Protein AF-A0A937MTK3-F1 (afdb_monomer)

pLDDT: mean 74.55, std 16.24, range [40.66, 96.56]

Sequence (141 aa):
MGRKLMSPVLKRSVLIFGLTFLFLFVQLGAGLVLNDPAFTSVVFAKDNDKDKDSDKGKKKGIKHRVDALETQTIDLQTQIDTIELIEGPQGIQGEQGIQGETGPQGEQGLQGLNGTDGEDGKDSIVERVLRDHADHRVLMV

Solvent-accessible surface area (backbone atoms only — not comparable to full-atom values): 9895 Å² total; per-residue (Å²): 136,86,79,77,76,71,51,73,67,56,51,51,49,55,50,49,53,50,50,52,50,50,50,51,50,48,55,58,49,48,69,69,62,76,76,55,69,70,67,61,44,76,78,56,81,70,90,82,81,90,87,88,80,87,62,61,68,65,51,48,55,50,48,55,51,48,57,50,50,52,53,52,50,53,52,52,49,55,53,57,76,64,59,76,86,72,79,75,80,81,79,79,83,78,79,82,79,79,82,78,80,82,78,81,83,78,80,82,79,80,82,80,80,83,80,79,84,78,86,79,92,81,88,83,78,79,76,78,76,81,75,81,83,81,84,89,85,87,87,88,132

Structure (mmCIF, N/CA/C/O backbone):
data_AF-A0A937MTK3-F1
#
_entry.id   AF-A0A937MTK3-F1
#
loop_
_atom_site.group_PDB
_atom_site.id
_atom_site.type_symbol
_atom_site.label_atom_id
_atom_site.label_alt_id
_atom_site.label_comp_id
_atom_site.label_asym_id
_atom_site.label_entity_id
_atom_site.label_seq_id
_atom_site.pdbx_PDB_ins_code
_atom_site.Cartn_x
_atom_site.Cartn_y
_atom_site.Cartn_z
_atom_site.occupancy
_atom_site.B_iso_or_equiv
_atom_site.auth_seq_id
_atom_site.auth_comp_id
_atom_site.auth_asym_id
_atom_site.auth_atom_id
_atom_site.pdbx_PDB_model_num
ATOM 1 N N . MET A 1 1 ? -5.510 -46.578 7.347 1.00 44.16 1 MET A N 1
ATOM 2 C CA . MET A 1 1 ? -5.119 -45.382 6.564 1.00 44.16 1 MET A CA 1
ATOM 3 C C . MET A 1 1 ? -6.298 -44.882 5.732 1.00 44.16 1 MET A C 1
ATOM 5 O O . MET A 1 1 ? -6.575 -45.428 4.671 1.00 44.16 1 MET A O 1
ATOM 9 N N . GLY A 1 2 ? -7.042 -43.889 6.228 1.00 50.34 2 GLY A N 1
ATOM 10 C CA . GLY A 1 2 ? -8.214 -43.349 5.532 1.00 50.34 2 GLY A CA 1
ATOM 11 C C . GLY A 1 2 ? -7.821 -42.329 4.466 1.00 50.34 2 GLY A C 1
ATOM 12 O O . GLY A 1 2 ? -7.537 -41.180 4.793 1.00 50.34 2 GLY A O 1
ATOM 13 N N . ARG A 1 3 ? -7.831 -42.723 3.187 1.00 59.38 3 ARG A N 1
ATOM 14 C CA . ARG A 1 3 ? -7.835 -41.764 2.074 1.00 59.38 3 ARG A CA 1
ATOM 15 C C . ARG A 1 3 ? -9.181 -41.041 2.112 1.00 59.38 3 ARG A C 1
ATOM 17 O O . ARG A 1 3 ? -10.172 -41.577 1.627 1.00 59.38 3 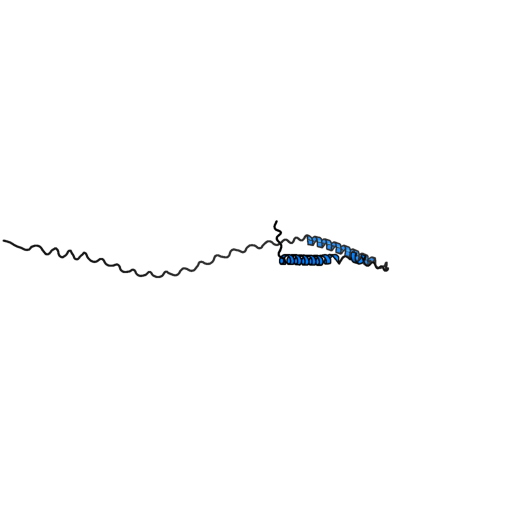ARG A O 1
ATOM 24 N N . LYS A 1 4 ? -9.231 -39.856 2.732 1.00 63.28 4 LYS A N 1
ATOM 25 C CA . LYS A 1 4 ? -10.395 -38.966 2.643 1.00 63.28 4 LYS A CA 1
ATOM 26 C C . LYS A 1 4 ? -10.606 -38.639 1.166 1.00 63.28 4 LYS A C 1
ATOM 28 O O . LYS A 1 4 ? -9.867 -37.852 0.579 1.00 63.28 4 LYS A O 1
ATOM 33 N N . LEU A 1 5 ? -11.589 -39.294 0.551 1.00 66.19 5 LEU A N 1
ATOM 34 C CA . LEU A 1 5 ? -12.063 -38.956 -0.781 1.00 66.19 5 LEU A CA 1
ATOM 35 C C . LEU A 1 5 ? -12.641 -37.540 -0.702 1.00 66.19 5 LEU A C 1
ATOM 37 O O . LEU A 1 5 ? -13.753 -37.348 -0.218 1.00 66.19 5 LEU A O 1
ATOM 41 N N . MET A 1 6 ? -11.869 -36.544 -1.150 1.00 69.62 6 MET A N 1
ATOM 42 C CA . MET A 1 6 ? -12.403 -35.212 -1.444 1.00 69.62 6 MET A CA 1
ATOM 43 C C . MET A 1 6 ? -13.664 -35.377 -2.291 1.00 69.62 6 MET A C 1
ATOM 45 O O . MET A 1 6 ? -13.641 -36.094 -3.300 1.00 69.62 6 MET A O 1
ATOM 49 N N . SER A 1 7 ? -14.746 -34.721 -1.873 1.00 77.69 7 SER A N 1
ATOM 50 C CA . SER A 1 7 ? -16.012 -34.743 -2.596 1.00 77.69 7 SER A CA 1
ATOM 51 C C . SER A 1 7 ? -15.800 -34.282 -4.052 1.00 77.69 7 SER A C 1
ATOM 53 O O . SER A 1 7 ? -14.913 -33.461 -4.320 1.00 77.69 7 SER A O 1
ATOM 55 N N . PRO A 1 8 ? -16.578 -34.790 -5.026 1.00 74.44 8 PRO A N 1
ATOM 56 C CA . PRO A 1 8 ? -16.387 -34.474 -6.447 1.00 74.44 8 PRO A CA 1
ATOM 57 C C . PRO A 1 8 ? -16.430 -32.969 -6.744 1.00 74.44 8 PRO A C 1
ATOM 59 O O . PRO A 1 8 ? -15.727 -32.483 -7.626 1.00 74.44 8 PRO A O 1
ATOM 62 N N . VAL A 1 9 ? -17.217 -32.228 -5.963 1.00 76.12 9 VAL A N 1
ATOM 63 C CA . VAL A 1 9 ? -17.347 -30.769 -6.039 1.00 76.12 9 VAL A CA 1
ATOM 64 C C . VAL A 1 9 ? -16.049 -30.075 -5.620 1.00 76.12 9 VAL A C 1
ATOM 66 O O . VAL A 1 9 ? -15.600 -29.147 -6.287 1.00 76.12 9 VAL A O 1
ATOM 69 N N . LEU A 1 10 ? -15.388 -30.575 -4.574 1.00 78.19 10 LEU A N 1
ATOM 70 C CA . LEU A 1 10 ? -14.134 -30.013 -4.082 1.00 78.19 10 LEU A CA 1
ATOM 71 C C . LEU A 1 10 ? -12.970 -30.292 -5.045 1.00 78.19 10 LEU A C 1
ATOM 73 O O . LEU A 1 10 ? -12.127 -29.428 -5.252 1.00 78.19 10 LEU A O 1
ATOM 77 N N . LYS A 1 11 ? -12.959 -31.454 -5.713 1.00 80.25 11 LYS A N 1
ATOM 78 C CA . LYS A 1 11 ? -11.979 -31.752 -6.776 1.00 80.25 11 LYS A CA 1
ATOM 79 C C . LYS A 1 11 ? -12.149 -30.849 -7.995 1.00 80.25 11 LYS A C 1
ATOM 81 O O . LYS A 1 11 ? -11.156 -30.386 -8.538 1.00 80.25 11 LYS A O 1
ATOM 86 N N . ARG A 1 12 ? -13.393 -30.588 -8.413 1.00 82.00 12 ARG A N 1
ATOM 87 C CA . ARG A 1 12 ? -13.687 -29.664 -9.520 1.00 82.00 12 ARG A CA 1
ATOM 88 C C . ARG A 1 12 ? -13.281 -28.239 -9.171 1.00 82.00 12 ARG A C 1
ATOM 90 O O . ARG A 1 12 ? -12.661 -27.591 -9.995 1.00 82.00 12 ARG A O 1
ATOM 97 N N . SER A 1 13 ? -13.551 -27.799 -7.944 1.00 84.25 13 SER A N 1
ATOM 98 C CA . SER A 1 13 ? -13.112 -26.493 -7.448 1.00 84.25 13 SER A CA 1
ATOM 99 C C . SER A 1 13 ? -11.586 -26.359 -7.494 1.00 84.25 13 SER A C 1
ATOM 101 O O . SER A 1 13 ? -11.073 -25.463 -8.151 1.00 84.25 13 SER A O 1
ATOM 103 N N . VAL A 1 14 ? -10.846 -27.313 -6.920 1.00 87.12 14 VAL A N 1
ATOM 104 C CA . VAL A 1 14 ? -9.371 -27.305 -6.949 1.00 87.12 14 VAL A CA 1
ATOM 105 C C . VAL A 1 14 ? -8.817 -27.378 -8.377 1.00 87.12 14 VAL A C 1
ATOM 107 O O . VAL A 1 14 ? -7.842 -26.700 -8.687 1.00 87.12 14 VAL A O 1
ATOM 110 N N . LEU A 1 15 ? -9.452 -28.150 -9.264 1.00 88.94 15 LEU A N 1
ATOM 111 C CA . LEU A 1 15 ? -9.066 -28.230 -10.674 1.00 88.94 15 LEU A CA 1
ATOM 112 C C . LEU A 1 15 ? -9.286 -26.896 -11.403 1.00 88.94 15 LEU A C 1
ATOM 114 O O . LEU A 1 15 ? -8.421 -26.476 -12.164 1.00 88.94 15 LEU A O 1
ATOM 118 N N . ILE A 1 16 ? -10.413 -26.225 -11.147 1.00 89.00 16 ILE A N 1
ATOM 119 C CA . ILE A 1 16 ? -10.732 -24.909 -11.714 1.00 89.00 16 ILE A CA 1
ATOM 120 C C . ILE A 1 16 ? -9.740 -23.868 -11.195 1.00 89.00 16 ILE A C 1
ATOM 122 O O . ILE A 1 16 ? -9.129 -23.187 -12.007 1.00 89.00 16 ILE A O 1
ATOM 126 N N . PHE A 1 17 ? -9.504 -23.805 -9.880 1.00 90.56 17 PHE A N 1
ATOM 127 C CA . PHE A 1 17 ? -8.527 -22.888 -9.284 1.00 90.56 17 PHE A CA 1
ATOM 128 C C . PHE A 1 17 ? -7.105 -23.115 -9.821 1.00 90.56 17 PHE A C 1
ATOM 130 O O . PHE A 1 17 ? -6.400 -22.153 -10.119 1.00 90.56 17 PHE A O 1
ATOM 137 N N . GLY A 1 18 ? -6.693 -24.373 -10.004 1.00 90.62 18 GLY A N 1
ATOM 138 C CA . GLY A 1 18 ? -5.401 -24.711 -10.605 1.00 90.62 18 GLY A CA 1
ATOM 139 C C . GLY A 1 18 ? -5.290 -24.276 -12.069 1.00 90.62 18 GLY A C 1
ATOM 140 O O . GLY A 1 18 ? -4.276 -23.707 -12.463 1.00 90.62 18 GLY A O 1
ATOM 141 N N . LEU A 1 19 ? -6.345 -24.480 -12.864 1.00 90.75 19 LEU A N 1
ATOM 142 C CA . LEU A 1 19 ? -6.405 -24.035 -14.261 1.00 90.75 19 LEU A CA 1
ATOM 143 C C . LEU A 1 19 ? -6.410 -22.510 -14.383 1.00 90.75 19 LEU A C 1
ATOM 145 O O . LEU A 1 19 ? -5.693 -21.975 -15.224 1.00 90.75 19 LEU A O 1
ATOM 149 N N . THR A 1 20 ? -7.161 -21.801 -13.537 1.00 90.75 20 THR A N 1
ATOM 150 C CA . THR A 1 20 ? -7.167 -20.333 -13.534 1.00 90.75 20 THR A CA 1
ATOM 151 C C . THR A 1 20 ? -5.825 -19.763 -13.091 1.00 90.75 20 THR A C 1
ATOM 153 O O . THR A 1 20 ? -5.369 -18.780 -13.664 1.00 90.75 20 THR A O 1
ATOM 156 N N . PHE A 1 21 ? -5.158 -20.391 -12.119 1.00 90.56 21 PHE A N 1
ATOM 157 C CA . PHE A 1 21 ? -3.839 -19.964 -11.653 1.00 90.56 21 PHE A CA 1
ATOM 158 C C . PHE A 1 21 ? -2.754 -20.205 -12.710 1.00 90.56 21 PHE A C 1
ATOM 160 O O . PHE A 1 21 ? -1.950 -19.317 -12.977 1.00 90.56 21 PHE A O 1
ATOM 167 N N . LEU A 1 22 ? -2.775 -21.364 -13.377 1.00 88.75 22 LEU A N 1
ATOM 168 C CA . LEU A 1 22 ? -1.888 -21.658 -14.504 1.00 88.75 22 LEU A CA 1
ATOM 169 C C . LEU A 1 22 ? -2.124 -20.692 -15.671 1.00 88.75 22 LEU A C 1
ATOM 171 O O . LEU A 1 22 ? -1.165 -20.192 -16.246 1.00 88.75 22 LEU A O 1
ATOM 175 N N . PHE A 1 23 ? -3.383 -20.400 -16.005 1.00 88.44 23 PHE A N 1
ATOM 176 C CA . PHE A 1 23 ? -3.728 -19.449 -17.062 1.00 88.44 23 PHE A CA 1
ATOM 177 C C . PHE A 1 23 ? -3.220 -18.036 -16.747 1.00 88.44 23 PHE A C 1
ATOM 179 O O . PHE A 1 23 ? -2.642 -17.390 -17.617 1.00 88.44 23 PHE A O 1
ATOM 186 N N . LEU A 1 24 ? -3.358 -17.588 -15.497 1.00 85.69 24 LEU A N 1
ATOM 187 C CA . LEU A 1 24 ? -2.847 -16.295 -15.038 1.00 85.69 24 LEU A CA 1
ATOM 188 C C . LEU A 1 24 ? -1.311 -16.268 -15.069 1.00 85.69 24 LEU A C 1
ATOM 190 O O . LEU A 1 24 ? -0.725 -15.297 -15.535 1.00 85.69 24 LEU A O 1
ATOM 194 N N . PHE A 1 25 ? -0.653 -17.362 -14.679 1.00 86.06 25 PHE A N 1
ATOM 195 C CA . PHE A 1 25 ? 0.802 -17.500 -14.755 1.00 86.06 25 PHE A CA 1
ATOM 196 C C . PHE A 1 25 ? 1.319 -17.534 -16.200 1.00 86.06 25 PHE A C 1
ATOM 198 O O . PHE A 1 25 ? 2.365 -16.964 -16.489 1.00 86.06 25 PHE A O 1
ATOM 205 N N . VAL A 1 26 ? 0.577 -18.144 -17.130 1.00 84.69 26 VAL A N 1
ATOM 206 C CA . VAL A 1 26 ? 0.885 -18.114 -18.568 1.00 84.69 26 VAL A CA 1
ATOM 207 C C . VAL A 1 26 ? 0.644 -16.722 -19.152 1.00 84.69 26 VAL A C 1
ATOM 209 O O . VAL A 1 26 ? 1.473 -16.267 -19.928 1.00 84.69 26 VAL A O 1
ATOM 212 N N . GLN A 1 27 ? -0.422 -16.008 -18.771 1.00 79.12 27 GLN A N 1
ATOM 213 C CA . GLN A 1 27 ? -0.640 -14.618 -19.200 1.00 79.12 27 GLN A CA 1
ATOM 214 C C . GLN A 1 27 ? 0.452 -13.678 -18.677 1.00 79.12 27 GLN A C 1
ATOM 216 O O . GLN A 1 27 ? 0.957 -12.847 -19.430 1.00 79.12 27 GLN A O 1
ATOM 221 N N . LEU A 1 28 ? 0.855 -13.839 -17.415 1.00 77.56 28 LEU A N 1
ATOM 222 C CA . LEU A 1 28 ? 1.921 -13.045 -16.808 1.00 77.56 28 LEU A CA 1
ATOM 223 C C . LEU A 1 28 ? 3.299 -13.417 -17.385 1.00 77.56 28 LEU A C 1
ATOM 225 O O . LEU A 1 28 ? 4.100 -12.542 -17.697 1.00 77.56 28 LEU A O 1
ATOM 229 N N . GLY A 1 29 ? 3.559 -14.713 -17.580 1.00 68.56 29 GLY A N 1
ATOM 230 C CA . GLY A 1 29 ? 4.811 -15.236 -18.128 1.00 68.56 29 GLY A CA 1
ATOM 231 C C . GLY A 1 29 ? 4.986 -14.954 -19.621 1.00 68.56 29 GLY A C 1
ATOM 232 O O . GLY A 1 29 ? 6.079 -14.603 -20.053 1.00 68.56 29 GLY A O 1
ATOM 233 N N . ALA A 1 30 ? 3.920 -15.027 -20.420 1.00 62.47 30 ALA A N 1
ATOM 234 C CA . ALA A 1 30 ? 3.955 -14.663 -21.838 1.00 62.47 30 ALA A CA 1
ATOM 235 C C . ALA A 1 30 ? 4.151 -13.152 -22.042 1.00 62.47 30 ALA A C 1
ATOM 237 O O . ALA A 1 30 ? 4.811 -12.755 -23.002 1.00 62.47 30 ALA A O 1
ATOM 238 N N . GLY A 1 31 ? 3.658 -12.319 -21.115 1.00 58.53 31 GLY A N 1
ATOM 239 C CA . GLY A 1 31 ? 3.949 -10.883 -21.090 1.00 58.53 31 GLY A CA 1
ATOM 240 C C . GLY A 1 31 ? 5.442 -10.565 -20.941 1.00 58.53 31 GLY A C 1
ATOM 241 O O . GLY A 1 31 ? 5.882 -9.509 -21.386 1.00 58.53 31 GLY A O 1
ATOM 242 N N . LEU A 1 32 ? 6.231 -11.495 -20.387 1.00 55.50 32 LEU A N 1
ATOM 243 C CA . LEU A 1 32 ? 7.680 -11.351 -20.231 1.00 55.50 32 LEU A CA 1
ATOM 244 C C . LEU A 1 32 ? 8.486 -11.894 -21.430 1.00 55.50 32 LEU A C 1
ATOM 246 O O . LEU A 1 32 ? 9.622 -11.483 -21.630 1.00 55.50 32 LEU A O 1
ATOM 250 N N . VAL A 1 33 ? 7.924 -12.808 -22.233 1.00 56.94 33 VAL A N 1
ATOM 251 C CA . VAL A 1 33 ? 8.675 -13.549 -23.275 1.00 56.94 33 VAL A CA 1
ATOM 252 C C . VAL A 1 33 ? 8.485 -12.982 -24.689 1.00 56.94 33 VAL A C 1
ATOM 254 O O . VAL A 1 33 ? 9.282 -13.267 -25.577 1.00 56.94 33 VAL A O 1
ATOM 257 N N . LEU A 1 34 ? 7.482 -12.136 -24.932 1.00 54.72 34 LEU A N 1
ATOM 258 C CA . LEU A 1 34 ? 7.212 -11.619 -26.284 1.00 54.72 34 LEU A CA 1
ATOM 259 C C . LEU A 1 34 ? 7.970 -10.343 -26.668 1.00 54.72 34 LEU A C 1
ATOM 261 O O . LEU A 1 34 ? 7.786 -9.857 -27.782 1.00 54.72 34 LEU A O 1
ATOM 265 N N . ASN A 1 35 ? 8.829 -9.811 -25.798 1.00 53.56 35 ASN A N 1
ATOM 266 C CA . ASN A 1 35 ? 9.569 -8.585 -26.100 1.00 53.56 35 ASN A CA 1
ATOM 267 C C . ASN A 1 35 ? 11.059 -8.805 -26.395 1.00 53.56 35 ASN A C 1
ATOM 269 O O . ASN A 1 35 ? 11.797 -7.828 -26.501 1.00 53.56 35 ASN A O 1
ATOM 273 N N . ASP A 1 36 ? 11.504 -10.058 -26.538 1.00 54.75 36 ASP A N 1
ATOM 274 C CA . ASP A 1 36 ? 12.882 -10.350 -26.924 1.00 54.75 36 ASP A CA 1
ATOM 275 C C . ASP A 1 36 ? 12.996 -10.525 -28.457 1.00 54.75 36 ASP A C 1
ATOM 277 O O . ASP A 1 36 ? 12.551 -11.540 -29.009 1.00 54.75 36 ASP A O 1
ATOM 281 N N . PRO A 1 37 ? 13.577 -9.554 -29.190 1.00 58.97 37 PRO A N 1
ATOM 282 C CA . PRO A 1 37 ? 13.757 -9.638 -30.643 1.00 58.97 37 PRO A CA 1
ATOM 283 C C . PRO A 1 37 ? 14.687 -10.789 -31.080 1.00 58.97 37 PRO A C 1
ATOM 285 O O . PRO A 1 37 ? 14.750 -11.118 -32.271 1.00 58.97 37 PRO A O 1
ATOM 288 N N . ALA A 1 38 ? 15.390 -11.435 -30.142 1.00 6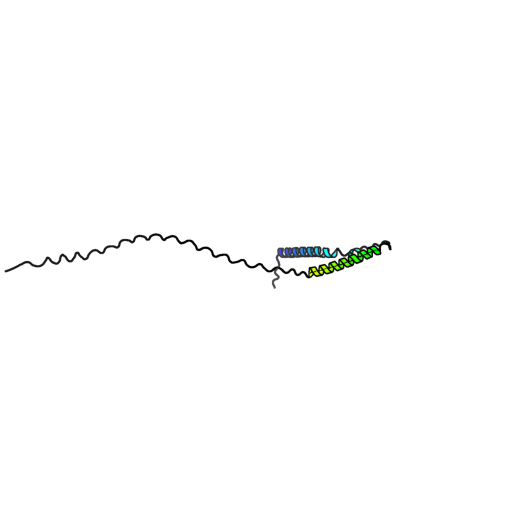0.31 38 ALA A N 1
ATOM 289 C CA . ALA A 1 38 ? 16.274 -12.562 -30.417 1.00 60.31 38 ALA A CA 1
ATOM 290 C C . ALA A 1 38 ? 15.538 -13.801 -30.965 1.00 60.31 38 ALA A C 1
ATOM 292 O O . ALA A 1 38 ? 16.060 -14.478 -31.848 1.00 60.31 38 ALA A O 1
ATOM 293 N N . PHE A 1 39 ? 14.309 -14.085 -30.521 1.00 51.91 39 PHE A N 1
ATOM 294 C CA . PHE A 1 39 ? 13.580 -15.283 -30.971 1.00 51.91 39 PHE A CA 1
ATOM 295 C C . PHE A 1 39 ? 12.800 -15.079 -32.276 1.00 51.91 39 PHE A C 1
ATOM 297 O O . PHE A 1 39 ? 12.604 -16.031 -33.031 1.00 51.91 39 PHE A O 1
ATOM 304 N N . THR A 1 40 ? 12.424 -13.839 -32.598 1.00 58.25 40 THR A N 1
ATOM 305 C CA . THR A 1 40 ? 11.792 -13.493 -33.884 1.00 58.25 40 THR A CA 1
ATOM 306 C C . THR A 1 40 ? 12.796 -13.561 -35.039 1.00 58.25 40 THR A C 1
ATOM 308 O O . THR A 1 40 ? 12.444 -13.948 -36.152 1.00 58.25 40 THR A O 1
ATOM 311 N N . SER A 1 41 ? 14.066 -13.234 -34.784 1.00 53.72 41 SER A N 1
ATOM 312 C CA . SER A 1 41 ? 15.112 -13.196 -35.817 1.00 53.72 41 SER A CA 1
ATOM 313 C C . SER A 1 41 ? 15.703 -14.565 -36.173 1.00 53.72 41 SER A C 1
ATOM 315 O O . SER A 1 41 ? 16.146 -14.746 -37.304 1.00 53.72 41 SER A O 1
ATOM 317 N N . VAL A 1 42 ? 15.646 -15.559 -35.276 1.00 57.34 42 VAL A N 1
ATOM 318 C CA . VAL A 1 42 ? 16.105 -16.933 -35.579 1.00 57.34 42 VAL A CA 1
ATOM 319 C C . VAL A 1 42 ? 15.192 -17.634 -36.594 1.00 57.34 42 VAL A C 1
ATOM 321 O O . VAL A 1 42 ? 15.650 -18.493 -37.344 1.00 57.34 42 VAL A O 1
ATOM 324 N N . VAL A 1 43 ? 13.914 -17.245 -36.668 1.00 62.16 43 VAL A N 1
ATOM 325 C CA . VAL A 1 43 ? 12.933 -17.842 -37.594 1.00 62.16 43 VAL A CA 1
ATOM 326 C C . VAL A 1 43 ? 12.844 -17.079 -38.925 1.00 62.16 43 VAL A C 1
ATOM 328 O O . VAL A 1 43 ? 12.416 -17.643 -39.929 1.00 62.16 43 VAL A O 1
ATOM 331 N N . PHE A 1 44 ? 13.311 -15.827 -38.978 1.00 57.75 44 PHE A N 1
ATOM 332 C CA . PHE A 1 44 ? 13.208 -14.975 -40.166 1.00 57.75 44 PHE A CA 1
ATOM 333 C C . PHE A 1 44 ? 14.518 -14.232 -40.460 1.00 57.75 44 PHE A C 1
ATOM 335 O O . PHE A 1 44 ? 14.573 -13.004 -40.468 1.00 57.75 44 PHE A O 1
ATOM 342 N N . ALA A 1 45 ? 15.582 -14.978 -40.754 1.00 62.12 45 ALA A N 1
ATOM 343 C CA . ALA A 1 45 ? 16.728 -14.415 -41.458 1.00 62.12 45 ALA A CA 1
ATOM 344 C C . ALA A 1 45 ? 16.325 -14.142 -42.918 1.00 62.12 45 ALA A C 1
ATOM 346 O O . ALA A 1 45 ? 16.211 -15.057 -43.733 1.00 62.12 45 ALA A O 1
ATOM 347 N N . LYS A 1 46 ? 16.072 -12.873 -43.245 1.00 54.56 46 LYS A N 1
ATOM 348 C CA . LYS A 1 46 ? 15.967 -12.395 -44.623 1.00 54.56 46 LYS A CA 1
ATOM 349 C C . LYS A 1 46 ? 16.930 -11.230 -44.792 1.00 54.56 46 LYS A C 1
ATOM 351 O O . LYS A 1 46 ? 16.673 -10.130 -44.313 1.00 54.56 46 LYS A O 1
ATOM 356 N N . ASP A 1 47 ? 18.046 -11.519 -45.449 1.00 70.56 47 ASP A N 1
ATOM 357 C CA . ASP A 1 47 ? 19.036 -10.540 -45.887 1.00 70.56 47 ASP A CA 1
ATOM 358 C C . ASP A 1 47 ? 18.358 -9.405 -46.673 1.00 70.56 47 ASP A C 1
ATOM 360 O O . ASP A 1 47 ? 17.394 -9.673 -47.402 1.00 70.56 47 ASP A O 1
ATOM 364 N N . ASN A 1 48 ? 18.851 -8.162 -46.543 1.00 54.97 48 ASN A N 1
ATOM 365 C CA . ASN A 1 48 ? 19.315 -7.350 -47.682 1.00 54.97 48 ASN A CA 1
ATOM 366 C C . ASN A 1 48 ? 19.686 -5.890 -47.330 1.00 54.97 48 ASN A C 1
ATOM 368 O O . ASN A 1 48 ? 18.963 -5.179 -46.641 1.00 54.97 48 ASN A O 1
ATOM 372 N N . ASP A 1 49 ? 20.803 -5.491 -47.944 1.00 60.34 49 ASP A N 1
ATOM 373 C CA . ASP A 1 49 ? 21.204 -4.170 -48.447 1.00 60.34 49 ASP A CA 1
ATOM 374 C C . ASP A 1 49 ? 21.736 -3.045 -47.528 1.00 60.34 49 ASP A C 1
ATOM 376 O O . ASP A 1 49 ? 21.045 -2.395 -46.752 1.00 60.34 49 ASP A O 1
ATOM 380 N N . LYS A 1 50 ? 23.052 -2.827 -47.711 1.00 66.44 50 LYS A N 1
ATOM 381 C CA . LYS A 1 50 ? 23.727 -1.582 -48.135 1.00 66.44 50 LYS A CA 1
ATOM 382 C C . LYS A 1 50 ? 23.083 -0.251 -47.717 1.00 66.44 50 LYS A C 1
ATOM 384 O O . LYS A 1 50 ? 22.068 0.134 -48.266 1.00 66.44 50 LYS A O 1
ATOM 389 N N . ASP A 1 51 ? 23.792 0.483 -46.853 1.00 54.84 51 ASP A N 1
ATOM 390 C CA . ASP A 1 51 ? 24.262 1.857 -47.111 1.00 54.84 51 ASP A CA 1
A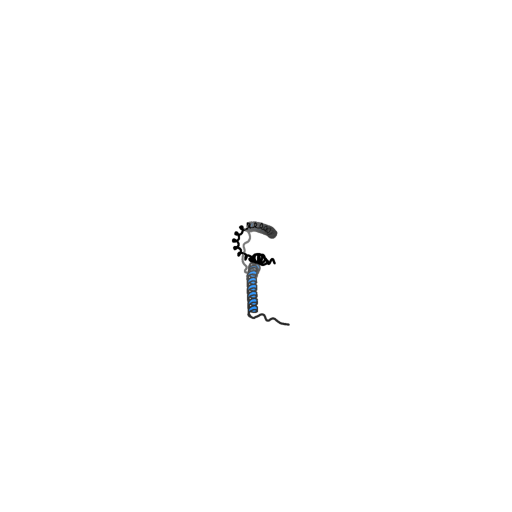TOM 391 C C . ASP A 1 51 ? 25.223 2.299 -45.991 1.00 54.84 51 ASP A C 1
ATOM 393 O O . ASP A 1 51 ? 24.860 2.497 -44.829 1.00 54.84 51 ASP A O 1
ATOM 397 N N . LYS A 1 52 ? 26.508 2.404 -46.338 1.00 63.56 52 LYS A N 1
ATOM 398 C CA . LYS A 1 52 ? 27.599 2.861 -45.472 1.00 63.56 52 LYS A CA 1
ATOM 399 C C . LYS A 1 52 ? 28.075 4.215 -46.008 1.00 63.56 52 LYS A C 1
ATOM 401 O O . LYS A 1 52 ? 28.567 4.268 -47.123 1.00 63.56 52 LYS A O 1
ATOM 406 N N . ASP A 1 53 ? 27.916 5.293 -45.229 1.00 61.03 53 ASP A N 1
ATOM 407 C CA . ASP A 1 53 ? 29.060 6.021 -44.631 1.00 61.03 53 ASP A CA 1
ATOM 408 C C . ASP A 1 53 ? 28.837 7.488 -44.194 1.00 61.03 53 ASP A C 1
ATOM 410 O O . ASP A 1 53 ? 29.664 7.988 -43.436 1.00 61.03 53 ASP A O 1
ATOM 414 N N . SER A 1 54 ? 27.720 8.170 -44.479 1.00 53.28 54 SER A N 1
ATOM 415 C CA . SER A 1 54 ? 27.565 9.583 -44.034 1.00 53.28 54 SER A CA 1
ATOM 416 C C . SER A 1 54 ? 26.838 9.814 -42.699 1.00 53.28 54 SER A C 1
ATOM 418 O O . SER A 1 54 ? 26.847 10.928 -42.183 1.00 53.28 54 SER A O 1
ATOM 420 N N . ASP A 1 55 ? 26.262 8.783 -42.078 1.00 57.75 55 ASP A N 1
ATOM 421 C CA . ASP A 1 55 ? 25.418 8.928 -40.874 1.00 57.75 55 ASP A CA 1
ATOM 422 C C . ASP A 1 55 ? 26.079 8.403 -39.581 1.00 57.75 55 ASP A C 1
ATOM 424 O O . ASP A 1 55 ? 25.443 8.191 -38.551 1.00 57.75 55 ASP A O 1
ATOM 428 N N . LYS A 1 56 ? 27.391 8.146 -39.599 1.00 53.00 56 LYS A N 1
ATOM 429 C CA . LYS A 1 56 ? 28.086 7.555 -38.441 1.00 53.00 56 LYS A CA 1
ATOM 430 C C . LYS A 1 56 ? 28.360 8.559 -37.319 1.00 53.00 56 LYS A C 1
ATOM 432 O O . LYS A 1 56 ? 28.356 8.165 -36.159 1.00 53.00 56 LYS A O 1
ATOM 437 N N . GLY A 1 57 ? 28.563 9.843 -37.632 1.00 53.22 57 GLY A N 1
ATOM 438 C CA . GLY A 1 57 ? 28.851 10.884 -36.632 1.00 53.22 57 GLY A CA 1
ATOM 439 C C . GLY A 1 57 ? 27.630 11.283 -35.794 1.00 53.22 57 GLY A C 1
ATOM 440 O O . GLY A 1 57 ? 27.721 11.392 -34.572 1.00 53.22 57 GLY A O 1
ATOM 441 N N . LYS A 1 58 ? 26.463 11.422 -36.438 1.00 53.62 58 LYS A N 1
ATOM 442 C CA . LYS A 1 58 ? 25.203 11.797 -35.777 1.00 53.62 58 LYS A CA 1
ATOM 443 C C . LYS A 1 58 ? 24.613 10.627 -34.979 1.00 53.62 58 LYS A C 1
ATOM 445 O O . LYS A 1 58 ? 24.207 10.822 -33.835 1.00 53.62 58 LYS A O 1
ATOM 450 N N . LYS A 1 59 ? 24.694 9.398 -35.512 1.00 55.06 59 LYS A N 1
ATOM 451 C CA . LYS A 1 59 ? 24.344 8.162 -34.786 1.00 55.06 59 LYS A CA 1
ATOM 452 C C . LYS A 1 59 ? 25.259 7.882 -33.587 1.00 55.06 59 LYS A C 1
ATOM 454 O O . LYS A 1 59 ? 24.754 7.452 -32.556 1.00 55.06 59 LYS A O 1
ATOM 459 N N . LYS A 1 60 ? 26.566 8.186 -33.658 1.00 63.50 60 LYS A N 1
ATOM 460 C CA . LYS A 1 60 ? 27.482 8.079 -32.498 1.00 63.50 60 LYS A CA 1
ATOM 461 C C . LYS A 1 60 ? 27.110 9.031 -31.364 1.00 63.50 60 LYS A C 1
ATOM 463 O O . LYS A 1 60 ? 27.105 8.625 -30.209 1.00 63.50 60 LYS A O 1
ATOM 468 N N . GLY A 1 61 ? 26.785 10.284 -31.689 1.00 66.06 61 GLY A N 1
ATOM 469 C CA . GLY A 1 61 ? 26.388 11.279 -30.689 1.00 66.06 61 GLY A CA 1
ATOM 470 C C . GLY A 1 61 ? 25.074 10.922 -29.994 1.00 66.06 61 GLY A C 1
ATOM 471 O O . GLY A 1 61 ? 24.953 11.088 -28.785 1.00 66.06 61 GLY A O 1
ATOM 472 N N . ILE A 1 62 ? 24.107 10.380 -30.740 1.00 76.75 62 ILE A N 1
ATOM 473 C CA . ILE A 1 62 ? 22.858 9.875 -30.157 1.00 76.75 62 ILE A CA 1
ATOM 474 C C . ILE A 1 62 ? 23.136 8.640 -29.301 1.00 76.75 62 ILE A C 1
ATOM 476 O O . ILE A 1 62 ? 22.666 8.599 -28.172 1.00 76.75 62 ILE A O 1
ATOM 480 N N . LYS A 1 63 ? 23.959 7.693 -29.771 1.00 77.62 63 LYS A N 1
ATOM 481 C CA . LYS A 1 63 ? 24.314 6.504 -28.988 1.00 77.62 63 LYS A CA 1
ATOM 482 C C . LYS A 1 63 ? 24.953 6.867 -27.644 1.00 77.62 63 LYS A C 1
ATOM 484 O O . LYS A 1 63 ? 24.516 6.362 -26.626 1.00 77.62 63 LYS A O 1
ATOM 489 N N . HIS A 1 64 ? 25.907 7.797 -27.614 1.00 77.81 64 HIS A N 1
ATOM 490 C CA . HIS A 1 64 ? 26.520 8.228 -26.351 1.00 77.81 64 HIS A CA 1
ATOM 491 C C . HIS A 1 64 ? 25.535 8.913 -25.399 1.00 77.81 64 HIS A C 1
ATOM 493 O O . HIS A 1 64 ? 25.644 8.759 -24.188 1.00 77.81 64 HIS A O 1
ATOM 499 N N . ARG A 1 65 ? 24.563 9.658 -25.934 1.00 85.44 65 ARG A N 1
ATOM 500 C CA . ARG A 1 65 ? 23.496 10.257 -25.123 1.00 85.44 65 ARG A CA 1
ATOM 501 C C . ARG A 1 65 ? 22.540 9.199 -24.581 1.00 85.44 65 ARG A C 1
ATOM 503 O O . ARG A 1 65 ? 22.104 9.333 -23.450 1.00 85.44 65 ARG A O 1
ATOM 510 N N . VAL A 1 66 ? 22.240 8.168 -25.368 1.00 85.62 66 VAL A N 1
ATOM 511 C CA . VAL A 1 66 ? 21.422 7.027 -24.940 1.00 85.62 66 VAL A CA 1
ATOM 512 C C . VAL A 1 66 ? 22.147 6.234 -23.855 1.00 85.62 66 VAL A C 1
ATOM 514 O O . VAL A 1 66 ? 21.587 6.077 -22.781 1.00 85.62 66 VAL A O 1
ATOM 517 N N . ASP A 1 67 ? 23.418 5.876 -24.058 1.00 87.81 67 ASP A N 1
ATOM 518 C CA . ASP A 1 67 ? 24.232 5.164 -23.060 1.00 87.81 67 ASP A CA 1
ATOM 519 C C . ASP A 1 67 ? 24.317 5.967 -21.728 1.00 87.81 67 ASP A C 1
ATOM 521 O O . ASP A 1 67 ? 24.258 5.413 -20.627 1.00 87.81 67 ASP A O 1
ATOM 525 N N . ALA A 1 68 ? 24.412 7.303 -21.808 1.00 87.06 68 ALA A N 1
ATOM 526 C CA . ALA A 1 68 ? 24.419 8.180 -20.633 1.00 87.06 68 ALA A CA 1
ATOM 527 C C . ALA A 1 68 ? 23.053 8.258 -19.928 1.00 87.06 68 ALA A C 1
ATOM 529 O O . ALA A 1 68 ? 22.996 8.261 -18.698 1.00 87.06 68 ALA A O 1
ATOM 530 N N . LEU A 1 69 ? 21.957 8.306 -20.692 1.00 89.19 69 LEU A N 1
ATOM 531 C CA . LEU A 1 69 ? 20.595 8.279 -20.151 1.00 89.19 69 LEU A CA 1
ATOM 532 C C . LEU A 1 69 ? 20.274 6.927 -19.505 1.00 89.19 69 LEU A C 1
ATOM 534 O O . LEU A 1 69 ? 19.644 6.892 -18.451 1.00 89.19 69 LEU A O 1
ATOM 538 N N . GLU A 1 70 ? 20.742 5.824 -20.085 1.00 90.88 70 GLU A N 1
ATOM 539 C CA . GLU A 1 70 ? 20.614 4.484 -19.503 1.00 90.88 70 GLU A CA 1
ATOM 540 C C . GLU A 1 70 ? 21.349 4.403 -18.162 1.00 90.88 70 GLU A C 1
ATOM 542 O O . GLU A 1 70 ? 20.781 3.945 -17.173 1.00 90.88 70 GLU A O 1
ATOM 547 N N . THR A 1 71 ? 22.566 4.948 -18.088 1.00 86.44 71 THR A N 1
ATOM 548 C CA . THR A 1 71 ? 23.336 5.012 -16.836 1.00 86.44 71 THR A CA 1
ATOM 549 C C . THR A 1 71 ? 22.610 5.827 -15.759 1.00 86.44 71 THR A C 1
ATOM 551 O O . THR A 1 71 ? 22.514 5.388 -14.615 1.00 86.44 71 THR A O 1
ATOM 554 N N . GLN A 1 72 ? 22.047 6.987 -16.118 1.00 92.44 72 GLN A N 1
ATOM 555 C CA . GLN A 1 72 ? 21.240 7.795 -15.192 1.00 92.44 72 GLN A CA 1
ATOM 556 C C . GLN A 1 72 ? 19.970 7.073 -14.735 1.00 92.44 72 GLN A C 1
ATOM 558 O O . GLN A 1 72 ? 19.576 7.189 -13.579 1.00 92.44 72 GLN A O 1
ATOM 563 N N . THR A 1 73 ? 19.333 6.318 -15.629 1.00 88.38 73 THR A N 1
ATOM 564 C CA . THR A 1 73 ? 18.118 5.564 -15.301 1.00 88.38 73 THR A CA 1
ATOM 565 C C . THR A 1 73 ? 18.413 4.465 -14.280 1.00 88.38 73 THR A C 1
ATOM 567 O O . THR A 1 73 ? 17.649 4.289 -13.337 1.00 88.38 73 THR A O 1
ATOM 570 N N . ILE A 1 74 ? 19.542 3.765 -14.422 1.00 91.19 74 ILE A N 1
ATOM 571 C CA . ILE A 1 74 ? 19.972 2.716 -13.484 1.00 91.19 74 ILE A CA 1
ATOM 572 C C . ILE A 1 74 ? 20.287 3.298 -12.098 1.00 91.19 74 ILE A C 1
ATOM 574 O O . ILE A 1 74 ? 19.904 2.716 -11.081 1.00 91.19 74 ILE A O 1
ATOM 578 N N . ASP A 1 75 ? 20.952 4.452 -12.044 1.00 90.19 75 ASP A N 1
ATOM 579 C CA . ASP A 1 75 ? 21.267 5.132 -10.783 1.00 90.19 75 ASP A CA 1
ATOM 580 C C . ASP A 1 75 ? 19.995 5.572 -10.043 1.00 90.19 75 ASP A C 1
ATOM 582 O O . ASP A 1 75 ? 19.812 5.260 -8.867 1.00 90.19 75 ASP A O 1
ATOM 586 N N . LEU A 1 76 ? 19.058 6.202 -10.757 1.00 90.00 76 LEU A N 1
ATOM 587 C CA . LEU A 1 76 ? 17.764 6.589 -10.194 1.00 90.00 76 LEU A CA 1
ATOM 588 C C . LEU A 1 76 ? 16.950 5.378 -9.730 1.00 90.00 76 LEU A C 1
ATOM 590 O O . LEU A 1 76 ? 16.320 5.442 -8.678 1.00 90.00 76 LEU A O 1
ATOM 594 N N . GLN A 1 77 ? 16.988 4.267 -10.469 1.00 89.62 77 GLN A N 1
ATOM 595 C CA . GLN A 1 77 ? 16.309 3.039 -10.058 1.00 89.62 77 GLN A CA 1
ATOM 596 C C . GLN A 1 77 ? 16.896 2.485 -8.754 1.00 89.62 77 GLN A C 1
ATOM 598 O O . GLN A 1 77 ? 16.151 2.135 -7.845 1.00 89.62 77 GLN A O 1
ATOM 603 N N . THR A 1 78 ? 18.224 2.496 -8.623 1.00 86.62 78 THR A N 1
ATOM 604 C CA . THR A 1 78 ? 18.917 2.060 -7.400 1.00 86.62 78 THR A CA 1
ATOM 605 C C . THR A 1 78 ? 18.547 2.941 -6.200 1.00 86.62 78 THR A C 1
ATOM 607 O O . THR A 1 78 ? 18.351 2.443 -5.090 1.00 86.62 78 THR A O 1
ATOM 610 N N . GLN A 1 79 ? 18.407 4.254 -6.416 1.00 86.25 79 GLN A N 1
ATOM 611 C CA . GLN A 1 79 ? 17.940 5.180 -5.383 1.00 86.25 79 GLN A CA 1
ATOM 612 C C . GLN A 1 79 ? 16.496 4.884 -4.966 1.00 86.25 79 GLN A C 1
ATOM 614 O O . GLN A 1 79 ? 16.225 4.850 -3.771 1.00 86.25 79 GLN A O 1
ATOM 619 N N . ILE A 1 80 ? 15.594 4.628 -5.923 1.00 86.88 80 ILE A N 1
ATOM 620 C CA . ILE A 1 80 ? 14.186 4.289 -5.657 1.00 86.88 80 ILE A CA 1
ATOM 621 C C . ILE A 1 80 ? 14.071 2.992 -4.852 1.00 86.88 80 ILE A C 1
ATOM 623 O O . ILE A 1 80 ? 13.310 2.948 -3.890 1.00 86.88 80 ILE A O 1
ATOM 627 N N . ASP A 1 81 ? 14.854 1.969 -5.193 1.00 84.81 81 ASP A N 1
ATOM 628 C CA . ASP A 1 81 ? 14.843 0.677 -4.495 1.00 84.81 81 ASP A CA 1
ATOM 629 C C . ASP A 1 81 ? 15.310 0.794 -3.031 1.00 84.81 81 ASP A C 1
ATOM 631 O O . ASP A 1 81 ? 14.935 -0.018 -2.186 1.00 84.81 81 ASP A O 1
ATOM 635 N N . THR A 1 82 ? 16.105 1.824 -2.722 1.00 79.69 82 THR A N 1
ATOM 636 C CA . THR A 1 82 ? 16.606 2.108 -1.367 1.00 79.69 82 THR A CA 1
ATOM 637 C C . THR A 1 82 ? 15.667 3.032 -0.574 1.00 79.69 82 THR A C 1
ATOM 639 O O . THR A 1 82 ? 15.911 3.298 0.603 1.00 79.69 82 THR A O 1
ATOM 642 N N . ILE A 1 83 ? 14.578 3.532 -1.173 1.00 84.69 83 ILE A N 1
ATOM 643 C CA . ILE A 1 83 ? 13.563 4.287 -0.430 1.00 84.69 83 ILE A CA 1
ATOM 644 C C . ILE A 1 83 ? 12.794 3.298 0.447 1.00 84.69 83 ILE A C 1
ATOM 646 O O . ILE A 1 83 ? 11.854 2.637 0.010 1.00 84.69 83 ILE A O 1
ATOM 650 N N . GLU A 1 84 ? 13.183 3.210 1.714 1.00 80.3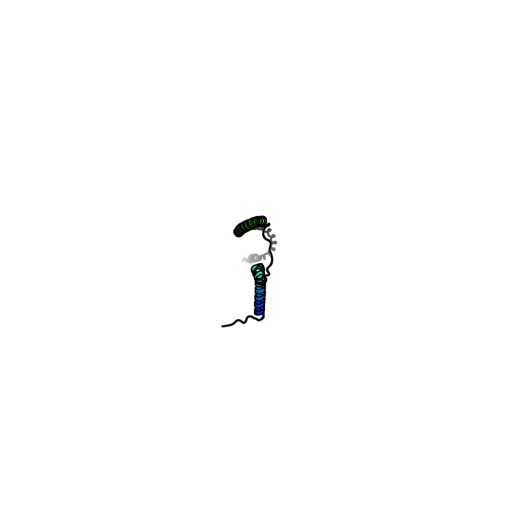1 84 GLU A N 1
ATOM 651 C CA . GLU A 1 84 ? 12.400 2.494 2.712 1.00 80.31 84 GLU A CA 1
ATOM 652 C C . GLU A 1 84 ? 11.076 3.236 2.942 1.00 80.31 84 GLU A C 1
ATOM 654 O O . GLU A 1 84 ? 11.040 4.361 3.447 1.00 80.31 84 GLU A O 1
ATOM 659 N N . LEU A 1 85 ? 9.961 2.599 2.574 1.00 77.44 85 LEU A N 1
ATOM 660 C CA . LEU A 1 85 ? 8.636 3.032 3.007 1.00 77.44 85 LEU A CA 1
ATOM 661 C C . LEU A 1 85 ? 8.472 2.653 4.479 1.00 77.44 85 LEU A C 1
ATOM 663 O O . LEU A 1 85 ? 8.022 1.557 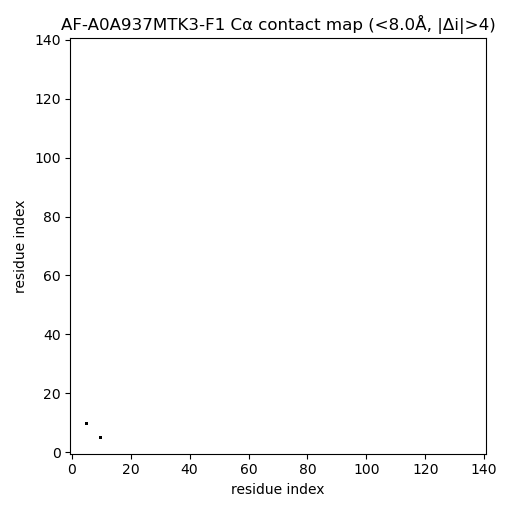4.811 1.00 77.44 85 LEU A O 1
ATOM 667 N N . ILE A 1 86 ? 8.852 3.571 5.361 1.00 83.62 86 ILE A N 1
ATOM 668 C CA . ILE A 1 86 ? 8.613 3.428 6.793 1.00 83.62 86 ILE A CA 1
ATOM 669 C C . ILE A 1 86 ? 7.163 3.837 7.059 1.00 83.62 86 ILE A C 1
ATOM 671 O O . ILE A 1 86 ? 6.768 4.976 6.796 1.00 83.62 86 ILE A O 1
ATOM 675 N N . GLU A 1 87 ? 6.358 2.901 7.558 1.00 84.31 87 GLU A N 1
ATOM 676 C CA . GLU A 1 87 ? 4.999 3.199 8.004 1.00 84.31 87 GLU A CA 1
ATOM 677 C C . GLU A 1 87 ? 5.053 4.208 9.162 1.00 84.31 87 GLU A C 1
ATOM 679 O O . GLU A 1 87 ? 5.889 4.104 10.065 1.00 84.31 87 GLU A O 1
ATOM 684 N N . GLY A 1 88 ? 4.192 5.227 9.112 1.00 86.75 88 GLY A N 1
ATOM 685 C CA . GLY A 1 88 ? 4.133 6.240 10.162 1.00 86.75 88 GLY A CA 1
ATOM 686 C C . GLY A 1 88 ? 3.760 5.622 11.516 1.00 86.75 88 GLY A C 1
ATOM 687 O O . GLY A 1 88 ? 3.103 4.580 11.559 1.00 86.75 88 GLY A O 1
ATOM 688 N N . PRO A 1 89 ? 4.145 6.248 12.643 1.00 92.94 89 PRO A N 1
ATOM 689 C CA . PRO A 1 89 ? 3.752 5.753 13.954 1.00 92.94 89 PRO A CA 1
ATOM 690 C C . PRO A 1 89 ? 2.225 5.695 14.069 1.00 92.94 89 PRO A C 1
ATOM 692 O O . PRO A 1 89 ? 1.513 6.574 13.576 1.00 92.94 89 PRO A O 1
ATOM 695 N N . GLN A 1 90 ? 1.722 4.672 14.760 1.00 93.19 90 GLN A N 1
ATOM 696 C CA . GLN A 1 90 ? 0.304 4.576 15.085 1.00 93.19 90 GLN A CA 1
ATOM 697 C C . GLN A 1 90 ? -0.138 5.818 15.875 1.00 93.19 90 GLN A C 1
ATOM 699 O O . GLN A 1 90 ? 0.565 6.281 16.775 1.00 93.19 90 GLN A O 1
ATOM 704 N N . GLY A 1 91 ? -1.317 6.352 15.545 1.00 94.19 91 GLY A N 1
ATOM 705 C CA . GLY A 1 91 ? -1.911 7.459 16.293 1.00 94.19 91 GLY A CA 1
ATOM 706 C C . GLY A 1 91 ? -2.116 7.110 17.771 1.00 94.19 91 GLY A C 1
ATOM 707 O O . GLY A 1 91 ? -2.390 5.960 18.119 1.00 94.19 91 GLY A O 1
ATOM 708 N N . ILE A 1 92 ? -1.994 8.111 18.644 1.00 95.69 92 ILE A N 1
ATOM 709 C CA . ILE A 1 92 ? -2.252 7.949 20.079 1.00 95.69 92 ILE A CA 1
ATOM 710 C C . ILE A 1 92 ? -3.713 7.554 20.331 1.00 95.69 92 ILE A C 1
ATOM 712 O O . ILE A 1 92 ? -4.621 7.974 19.611 1.00 95.69 92 ILE A O 1
ATOM 716 N N . GLN A 1 93 ? -3.945 6.755 21.372 1.00 95.69 93 GLN A N 1
ATOM 717 C CA . GLN A 1 93 ? -5.299 6.457 21.829 1.00 95.69 93 GLN A CA 1
ATOM 718 C C . GLN A 1 93 ? -5.982 7.748 22.308 1.00 95.69 93 GLN A C 1
ATOM 720 O O . GLN A 1 93 ? -5.357 8.570 22.976 1.00 95.69 93 GLN A O 1
ATOM 725 N N . GLY A 1 94 ? -7.263 7.919 21.969 1.00 95.25 94 GLY A N 1
ATOM 726 C CA . GLY A 1 94 ? -8.060 9.047 22.453 1.00 95.25 94 GLY A CA 1
ATOM 727 C C . GLY A 1 94 ? -8.209 9.045 23.977 1.00 95.25 94 GLY A C 1
ATOM 728 O O . GLY A 1 94 ? -8.148 7.993 24.619 1.00 95.25 94 GLY A O 1
ATOM 729 N N . GLU A 1 95 ? -8.416 10.228 24.553 1.00 96.56 95 GLU A N 1
ATOM 730 C CA . GLU A 1 95 ? -8.640 10.384 25.991 1.00 96.56 95 GLU A CA 1
ATOM 731 C C . GLU A 1 95 ? -9.919 9.668 26.452 1.00 96.56 95 GLU A C 1
ATOM 733 O O . GLU A 1 95 ? -10.880 9.495 25.696 1.00 96.56 95 GLU A O 1
ATOM 738 N N . GLN A 1 96 ? -9.933 9.245 27.717 1.00 95.75 96 GLN A N 1
ATOM 739 C CA . GLN A 1 96 ? -11.129 8.682 28.332 1.00 95.75 96 GLN 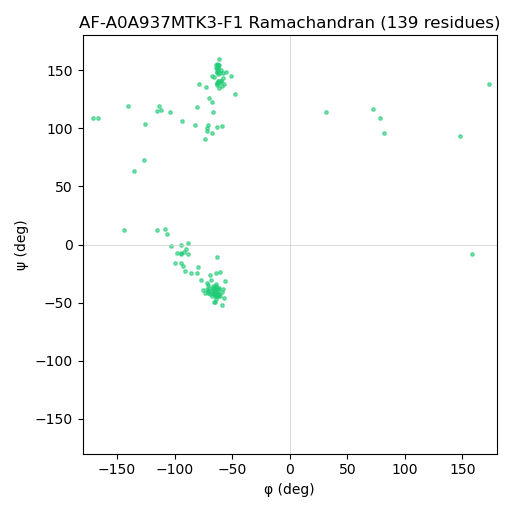A CA 1
ATOM 740 C C . GLN A 1 96 ? -12.237 9.744 28.387 1.00 95.75 96 GLN A C 1
ATOM 742 O O . GLN A 1 96 ? -11.992 10.892 28.752 1.00 95.75 96 GLN A O 1
ATOM 747 N N . GLY A 1 97 ? -13.470 9.350 28.056 1.00 95.38 97 GLY A N 1
ATOM 748 C CA . GLY A 1 97 ? -14.631 10.231 28.183 1.00 95.38 97 GLY A CA 1
ATOM 749 C C . GLY A 1 97 ? -14.851 10.702 29.626 1.00 95.38 97 GLY A C 1
ATOM 750 O O . GLY A 1 97 ? -14.533 9.991 30.581 1.00 95.38 97 GLY A O 1
ATOM 751 N N . ILE A 1 98 ? -15.419 11.899 29.779 1.00 96.19 98 ILE A N 1
ATOM 752 C CA . ILE A 1 98 ? -15.771 12.461 31.088 1.00 96.19 98 ILE A CA 1
ATOM 753 C C . ILE A 1 98 ? -16.781 11.571 31.828 1.00 96.19 98 ILE A C 1
ATOM 755 O O . ILE A 1 98 ? -17.635 10.927 31.214 1.00 96.19 98 ILE A O 1
ATOM 759 N N . GLN A 1 99 ? -16.694 11.544 33.159 1.00 96.12 99 GLN A N 1
ATOM 760 C CA . GLN A 1 99 ? -17.694 10.881 33.996 1.00 96.12 99 GLN A CA 1
ATOM 761 C C . GLN A 1 99 ? -19.068 11.543 33.796 1.00 96.12 99 GLN A C 1
ATOM 763 O O . GLN A 1 99 ? -19.162 12.766 33.708 1.00 96.12 99 GLN A O 1
ATOM 768 N N . GLY A 1 100 ? -20.127 10.730 33.732 1.00 95.25 100 GLY A N 1
ATOM 769 C CA . GLY A 1 100 ? -21.501 11.229 33.648 1.00 95.25 100 GLY A CA 1
ATOM 770 C C . GLY A 1 100 ? -21.916 12.026 34.888 1.00 95.25 100 GLY A C 1
ATOM 771 O O . GLY A 1 100 ? -21.378 11.825 35.979 1.00 95.25 100 GLY A O 1
ATOM 772 N N . GLU A 1 101 ? -22.886 12.922 34.718 1.00 96.50 101 GLU A N 1
ATOM 773 C CA . GLU A 1 101 ? -23.434 13.715 35.819 1.00 96.50 101 GLU A CA 1
ATOM 774 C C . GLU A 1 101 ? -24.124 12.834 36.873 1.00 96.50 101 GLU A C 1
ATOM 776 O O . GLU A 1 101 ? -24.637 11.750 36.581 1.00 96.50 101 GLU A O 1
ATOM 781 N N . THR A 1 102 ? -24.143 13.309 38.121 1.00 96.19 102 THR A N 1
ATOM 782 C CA . THR A 1 102 ? -24.903 12.675 39.202 1.00 96.19 102 THR A CA 1
ATOM 783 C C . THR A 1 102 ? -26.387 12.628 38.839 1.00 96.19 102 THR A C 1
ATOM 785 O O . THR A 1 102 ? -26.946 13.614 38.360 1.00 96.19 102 THR A O 1
ATOM 788 N N . GLY A 1 103 ? -27.039 11.491 39.096 1.00 95.44 103 GLY A N 1
ATOM 789 C CA . GLY A 1 103 ? -28.477 11.348 38.876 1.00 95.44 103 GLY A CA 1
ATOM 790 C C . GLY A 1 103 ? -29.315 12.314 39.732 1.00 95.44 103 GLY A C 1
ATOM 791 O O . GLY A 1 103 ? -28.838 12.809 40.757 1.00 95.44 103 GLY A O 1
ATOM 792 N N . PRO A 1 104 ? -30.573 12.580 39.340 1.00 96.50 104 PRO A N 1
ATOM 793 C CA . PRO A 1 104 ? -31.470 13.426 40.120 1.00 96.50 104 PRO A CA 1
ATOM 794 C C . PRO A 1 104 ? -31.745 12.829 41.509 1.00 96.50 104 PRO A C 1
ATOM 796 O O . PRO A 1 104 ? -31.694 11.613 41.706 1.00 96.50 104 PRO A O 1
ATOM 799 N N . GLN A 1 105 ? -32.075 13.691 42.475 1.00 95.62 105 GLN A N 1
ATOM 800 C CA . GLN A 1 105 ? -32.547 13.260 43.792 1.00 95.62 105 GLN A CA 1
ATOM 801 C C . GLN A 1 105 ? -33.835 12.430 43.652 1.00 95.62 105 GLN A C 1
ATOM 803 O O . GLN A 1 105 ? -34.702 12.755 42.841 1.00 95.62 105 GLN A O 1
ATOM 808 N N . GLY A 1 106 ? -33.965 11.372 44.459 1.00 94.50 106 GLY A N 1
ATOM 809 C CA . GLY A 1 106 ? -35.180 10.557 44.511 1.00 94.50 106 GLY A CA 1
ATOM 810 C C . GLY A 1 106 ? -36.405 11.334 45.006 1.00 94.50 106 GLY A C 1
ATOM 811 O O . GLY A 1 106 ? -36.284 12.315 45.745 1.00 94.50 106 GLY A O 1
ATOM 812 N N . GLU A 1 107 ? -37.590 10.874 44.607 1.00 95.69 107 GLU A N 1
ATOM 813 C CA . GLU A 1 107 ? -38.861 11.436 45.065 1.00 95.69 107 GLU A CA 1
ATOM 814 C C . GLU A 1 107 ? -39.051 11.247 46.579 1.00 95.69 107 GLU A C 1
ATOM 816 O O . GLU A 1 107 ? -38.537 10.305 47.189 1.00 95.69 107 GLU A O 1
ATOM 821 N N . GLN A 1 108 ? -39.802 12.159 47.199 1.00 94.69 108 GLN A N 1
ATOM 822 C CA . GLN A 1 108 ? -40.160 12.052 48.610 1.00 94.69 108 GLN A CA 1
ATOM 823 C C . GLN A 1 108 ? -41.022 10.802 48.851 1.00 94.69 108 GLN A C 1
ATOM 825 O O . GLN A 1 108 ? -41.939 10.511 48.086 1.00 94.69 108 GLN A O 1
ATOM 830 N N . GLY A 1 109 ? -40.764 10.089 49.951 1.00 92.56 109 GLY A N 1
ATOM 831 C CA . GLY A 1 109 ? -41.589 8.955 50.365 1.00 92.56 109 GLY A CA 1
ATOM 832 C C . GLY A 1 109 ? -43.039 9.351 50.672 1.00 92.56 109 GLY A C 1
ATOM 833 O O . GLY A 1 109 ? -43.316 10.459 51.140 1.00 92.56 109 GLY A O 1
ATOM 834 N N . LEU A 1 110 ? -43.964 8.419 50.433 1.00 93.75 110 LEU A N 1
ATOM 835 C CA . LEU A 1 110 ? -45.374 8.572 50.793 1.00 93.75 110 LEU A CA 1
ATOM 836 C C . LEU A 1 110 ? -45.539 8.696 52.317 1.00 93.75 110 LEU A C 1
ATOM 838 O O . LEU A 1 110 ? -44.777 8.113 53.090 1.00 93.75 110 LEU A O 1
ATOM 842 N N . GLN A 1 111 ? -46.553 9.447 52.746 1.00 92.44 111 GLN A N 1
ATOM 843 C CA . GLN A 1 111 ? -46.898 9.582 54.161 1.00 92.44 111 GLN A CA 1
ATOM 844 C C . GLN A 1 111 ? -47.303 8.222 54.756 1.00 92.44 111 GLN A C 1
ATOM 846 O O . GLN A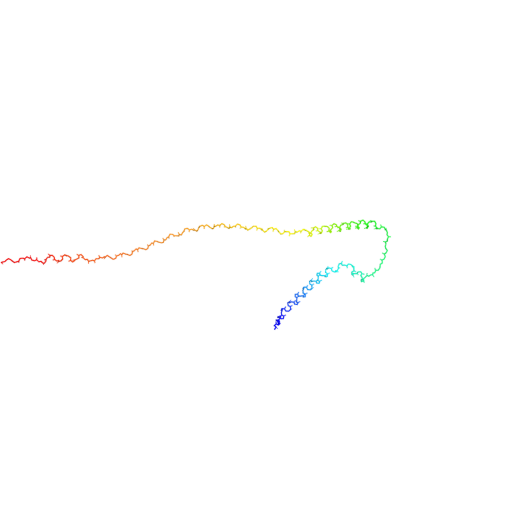 1 111 ? -47.993 7.432 54.110 1.00 92.44 111 GLN A O 1
ATOM 851 N N . GLY A 1 112 ? -46.879 7.953 55.995 1.00 89.62 112 GLY A N 1
ATOM 852 C CA . GLY A 1 112 ? -47.268 6.746 56.725 1.00 89.62 112 GLY A CA 1
ATOM 853 C C . GLY A 1 112 ? -48.775 6.689 56.999 1.00 89.62 112 GLY A C 1
ATOM 854 O O . GLY A 1 112 ? -49.422 7.719 57.183 1.00 89.62 112 GLY A O 1
ATOM 855 N N . LEU A 1 113 ? -49.325 5.474 57.034 1.00 88.88 113 LEU A N 1
ATOM 856 C CA . LEU A 1 113 ? -50.714 5.230 57.428 1.00 88.88 113 LEU A CA 1
ATOM 857 C C . LEU A 1 113 ? -50.907 5.554 58.920 1.00 88.88 113 LEU A C 1
ATOM 859 O O . LEU A 1 113 ? -50.006 5.317 59.726 1.00 88.88 113 LEU A O 1
ATOM 863 N N . ASN A 1 114 ? -52.082 6.075 59.287 1.00 88.00 114 ASN A N 1
ATOM 864 C CA . ASN A 1 114 ? -52.431 6.319 60.690 1.00 88.00 114 ASN A CA 1
ATOM 865 C C . ASN A 1 114 ? -52.434 5.005 61.490 1.00 88.00 114 ASN A C 1
ATOM 867 O O . ASN A 1 114 ? -52.905 3.978 61.000 1.00 88.00 114 ASN A O 1
ATOM 871 N N . GLY A 1 115 ? -51.936 5.056 62.729 1.00 82.62 115 GLY A N 1
ATOM 872 C CA . GLY A 1 115 ? -52.024 3.937 63.666 1.00 82.62 115 GLY A CA 1
ATOM 873 C C . GLY A 1 115 ? -53.474 3.652 64.059 1.00 82.62 115 GLY A C 1
ATOM 874 O O . GLY A 1 115 ? -54.281 4.571 64.168 1.00 82.62 115 GLY A O 1
ATOM 875 N N . THR A 1 116 ? -53.805 2.377 64.248 1.00 79.56 116 THR A N 1
ATOM 876 C CA . THR A 1 116 ? -55.086 1.952 64.824 1.00 79.56 116 THR A CA 1
ATOM 877 C C . THR A 1 116 ? -55.103 2.264 66.320 1.00 79.56 116 THR A C 1
ATOM 879 O O . THR A 1 116 ? -54.114 1.985 67.000 1.00 79.56 116 THR A O 1
ATOM 882 N N . ASP A 1 117 ? -56.206 2.811 66.830 1.00 81.19 117 ASP A N 1
ATOM 883 C CA . ASP A 1 117 ? -56.360 3.129 68.254 1.00 81.19 117 ASP A CA 1
ATOM 884 C C . ASP A 1 117 ? -56.212 1.870 69.132 1.00 81.19 117 ASP A C 1
ATOM 886 O O . ASP A 1 117 ? -56.654 0.779 68.762 1.00 81.19 117 ASP A O 1
ATOM 890 N N . GLY A 1 118 ? -55.548 2.014 70.284 1.00 73.25 118 GLY A N 1
ATOM 891 C CA . GLY A 1 118 ? -55.365 0.932 71.254 1.00 73.25 118 GLY A CA 1
ATOM 892 C C . GLY A 1 118 ? -56.623 0.716 72.093 1.00 73.25 118 GLY A C 1
ATOM 893 O O . GLY A 1 118 ? -57.252 1.681 72.518 1.00 73.25 118 GLY A O 1
ATOM 894 N N . GLU A 1 119 ? -56.995 -0.540 72.342 1.00 65.94 119 GLU A N 1
ATOM 895 C CA . GLU A 1 119 ? -58.146 -0.852 73.193 1.00 65.94 119 GLU A CA 1
ATOM 896 C C . GLU A 1 119 ? -57.876 -0.468 74.661 1.00 65.94 119 GLU A C 1
ATOM 898 O O . GLU A 1 119 ? -56.916 -0.937 75.279 1.00 65.94 119 GLU A O 1
ATOM 903 N N . ASP A 1 120 ? -58.728 0.393 75.224 1.00 66.31 120 ASP A N 1
ATOM 904 C CA . ASP A 1 120 ? -58.632 0.870 76.606 1.00 66.31 120 ASP A CA 1
ATOM 905 C C . ASP A 1 120 ? -58.967 -0.236 77.623 1.00 66.31 120 ASP A C 1
ATOM 907 O O . ASP A 1 120 ? -60.056 -0.814 77.627 1.00 66.31 120 ASP A O 1
ATOM 911 N N . GLY A 1 121 ? -58.051 -0.472 78.567 1.00 62.72 121 GLY A N 1
ATOM 912 C CA . GLY A 1 121 ? -58.251 -1.375 79.700 1.00 62.72 121 GLY A CA 1
ATOM 913 C C . GLY A 1 121 ? -59.223 -0.802 80.735 1.00 62.72 121 GLY A C 1
ATOM 914 O O . GLY A 1 121 ? -58.835 0.002 81.584 1.00 62.72 121 GLY A O 1
ATOM 915 N N . LYS A 1 122 ? -60.482 -1.250 80.711 1.00 53.12 122 LYS A N 1
ATOM 916 C CA . LYS A 1 122 ? -61.478 -0.960 81.752 1.00 53.12 122 LYS A CA 1
ATOM 917 C C . LYS A 1 122 ? -61.912 -2.226 82.486 1.00 53.12 122 LYS A C 1
ATOM 919 O O . LYS A 1 122 ? -62.500 -3.111 81.882 1.00 53.12 122 LYS A O 1
ATOM 924 N N . ASP A 1 123 ? -61.587 -2.272 83.781 1.00 59.53 123 ASP A N 1
ATOM 925 C CA . ASP A 1 123 ? -62.494 -2.586 84.906 1.00 59.53 123 ASP A CA 1
ATOM 926 C C . ASP A 1 123 ? -61.780 -3.314 86.054 1.00 59.53 123 ASP A C 1
ATOM 928 O O . ASP A 1 123 ? -61.686 -4.535 86.109 1.00 59.53 123 ASP A O 1
ATOM 932 N N . SER A 1 124 ? -61.306 -2.553 87.043 1.00 56.50 124 SER A N 1
ATOM 933 C CA . SER A 1 124 ? -61.049 -3.089 88.396 1.00 56.50 124 SER A CA 1
ATOM 934 C C . SER A 1 124 ? -61.357 -2.094 89.527 1.00 56.50 124 SER A C 1
ATOM 936 O O . SER A 1 124 ? -61.029 -2.330 90.687 1.00 56.50 124 SER A O 1
ATOM 938 N N . ILE A 1 125 ? -62.049 -0.985 89.233 1.00 61.62 125 ILE A N 1
ATOM 939 C CA . ILE A 1 125 ? -62.423 0.028 90.242 1.00 61.62 125 ILE A CA 1
ATOM 940 C C . ILE A 1 125 ? -63.824 -0.172 90.835 1.00 61.62 125 ILE A C 1
ATOM 942 O O . ILE A 1 125 ? -64.159 0.484 91.818 1.00 61.62 125 ILE A O 1
ATOM 946 N N . VAL A 1 126 ? -64.624 -1.098 90.303 1.00 61.00 126 VAL A N 1
ATOM 947 C CA . VAL A 1 126 ? -66.027 -1.280 90.719 1.00 61.00 126 VAL A CA 1
ATOM 948 C C . VAL A 1 126 ? -66.202 -2.075 92.019 1.00 61.00 126 VAL A C 1
ATOM 950 O O . VAL A 1 126 ? -67.229 -1.939 92.676 1.00 61.00 126 VAL A O 1
ATOM 953 N N . GLU A 1 127 ? -65.209 -2.848 92.468 1.00 58.56 127 GLU A N 1
ATOM 954 C CA . GLU A 1 127 ? -65.438 -3.822 93.551 1.00 58.56 127 GLU A CA 1
ATOM 955 C C . GLU A 1 127 ? -65.162 -3.308 94.982 1.00 58.56 127 GLU A C 1
ATOM 957 O O . GLU A 1 127 ? -65.478 -3.980 95.961 1.00 58.56 127 GLU A O 1
ATOM 962 N N . ARG A 1 128 ? -64.627 -2.092 95.163 1.00 61.12 128 ARG A N 1
ATOM 963 C CA . ARG A 1 128 ? -64.267 -1.588 96.510 1.00 61.12 128 ARG A CA 1
ATOM 964 C C . ARG A 1 128 ? -65.368 -0.852 97.277 1.00 61.12 128 ARG A C 1
ATOM 966 O O . ARG A 1 128 ? -65.170 -0.576 98.453 1.00 61.12 128 ARG A O 1
ATOM 973 N N . VAL A 1 129 ? -66.515 -0.554 96.670 1.00 60.34 129 VAL A N 1
ATOM 974 C CA . VAL A 1 129 ? -67.532 0.311 97.309 1.00 60.34 129 VAL A CA 1
ATOM 975 C C . VAL A 1 129 ? -68.616 -0.478 98.066 1.00 60.34 129 VAL A C 1
ATOM 977 O O . VAL A 1 129 ? -69.288 0.073 98.929 1.00 60.34 129 VAL A O 1
ATOM 980 N N . LEU A 1 130 ? -68.761 -1.787 97.830 1.00 60.47 130 LEU A N 1
ATOM 981 C CA . LEU A 1 130 ? -69.887 -2.571 98.367 1.00 60.47 130 LEU A CA 1
ATOM 982 C C . LEU A 1 130 ? -69.619 -3.294 99.702 1.00 60.47 130 LEU A C 1
ATOM 984 O O . LEU A 1 130 ? -70.517 -3.961 100.207 1.00 60.47 130 LEU A O 1
ATOM 988 N N . ARG A 1 131 ? -68.420 -3.185 100.293 1.00 59.44 131 ARG A N 1
ATOM 989 C CA . ARG A 1 131 ? -68.049 -3.972 101.490 1.00 59.44 131 ARG A CA 1
ATOM 990 C C . ARG A 1 131 ? -68.209 -3.238 102.832 1.00 59.44 131 ARG A C 1
ATOM 992 O O . ARG A 1 131 ? -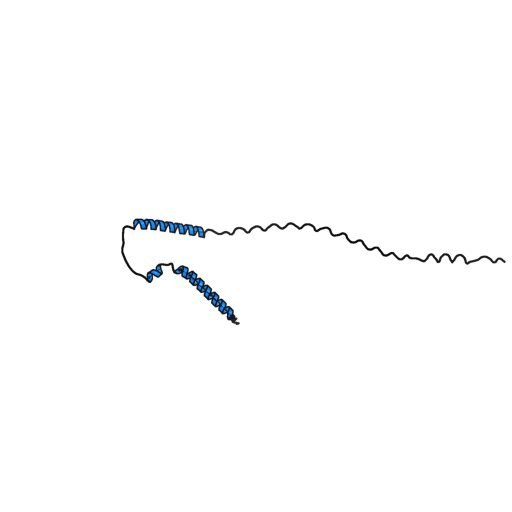68.094 -3.880 103.863 1.00 59.44 131 ARG A O 1
ATOM 999 N N . ASP A 1 132 ? -68.517 -1.940 102.843 1.00 57.25 132 ASP A N 1
ATOM 1000 C CA . ASP A 1 132 ? -68.393 -1.122 104.069 1.00 57.25 132 ASP A CA 1
ATOM 1001 C C . ASP A 1 132 ? -69.717 -0.802 104.800 1.00 57.25 132 ASP A C 1
ATOM 1003 O O . ASP A 1 132 ? -69.707 -0.137 105.826 1.00 57.25 132 ASP A O 1
ATOM 1007 N N . HIS A 1 133 ? -70.880 -1.247 104.301 1.00 59.25 133 HIS A N 1
ATOM 1008 C CA . HIS A 1 133 ? -72.194 -0.853 104.860 1.00 59.25 133 HIS A CA 1
ATOM 1009 C C . HIS A 1 133 ? -73.021 -1.985 105.490 1.00 59.25 133 HIS A C 1
ATOM 1011 O O . HIS A 1 133 ? -74.194 -1.789 105.807 1.00 59.25 133 HIS A O 1
ATOM 1017 N N . ALA A 1 134 ? -72.431 -3.157 105.716 1.00 56.84 134 ALA A N 1
ATOM 1018 C CA . ALA A 1 134 ? -73.104 -4.274 106.370 1.00 56.84 134 ALA A CA 1
ATOM 1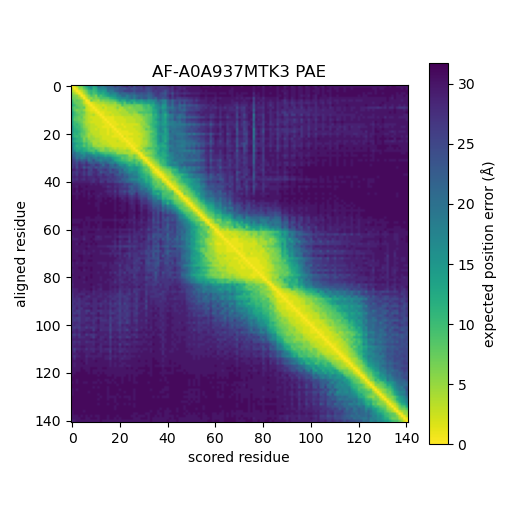019 C C . ALA A 1 134 ? -72.281 -4.767 107.562 1.00 56.84 134 ALA A C 1
ATOM 1021 O O . ALA A 1 134 ? -71.660 -5.812 107.454 1.00 56.84 134 ALA A O 1
ATOM 1022 N N . ASP A 1 135 ? -72.249 -4.000 108.661 1.00 51.50 135 ASP A N 1
ATOM 1023 C CA . ASP A 1 135 ? -72.129 -4.576 110.009 1.00 51.50 135 ASP A CA 1
ATOM 1024 C C . ASP A 1 135 ? -72.432 -3.560 111.139 1.00 51.50 135 ASP A C 1
ATOM 1026 O O . ASP A 1 135 ? -71.662 -2.662 111.465 1.00 51.50 135 ASP A O 1
ATOM 1030 N N . HIS A 1 136 ? -73.593 -3.792 111.764 1.00 51.81 136 HIS A N 1
ATOM 1031 C CA . HIS A 1 136 ? -73.909 -3.601 113.188 1.00 51.81 136 HIS A CA 1
ATOM 1032 C C . HIS A 1 136 ? -74.283 -2.206 113.754 1.00 51.81 136 HIS A C 1
ATOM 1034 O O . HIS A 1 136 ? -73.468 -1.463 114.297 1.00 51.81 136 HIS A O 1
ATOM 1040 N N . ARG A 1 137 ? -75.606 -1.961 113.850 1.00 52.78 137 ARG A N 1
ATOM 1041 C CA . ARG A 1 137 ? -76.245 -1.199 114.946 1.00 52.78 137 ARG A CA 1
ATOM 1042 C C . ARG A 1 137 ? -77.151 -2.115 115.799 1.00 52.78 137 ARG A C 1
ATOM 1044 O O . ARG A 1 137 ? -78.157 -2.596 115.301 1.00 52.78 137 ARG A O 1
ATOM 1051 N N . VAL A 1 138 ? -76.806 -2.214 117.092 1.00 44.19 138 VAL A N 1
ATOM 1052 C CA . VAL A 1 138 ? -77.663 -2.339 118.303 1.00 44.19 138 VAL A CA 1
ATOM 1053 C C . VAL A 1 138 ? -78.414 -3.658 118.593 1.00 44.19 138 VAL A C 1
ATOM 1055 O O . VAL A 1 138 ? -79.428 -3.957 117.974 1.00 44.19 138 VAL A O 1
ATOM 1058 N N . LEU A 1 139 ? -78.053 -4.305 119.715 1.00 44.06 139 LEU A N 1
ATOM 1059 C CA . LEU A 1 139 ? -79.019 -4.629 120.777 1.00 44.06 139 LEU A CA 1
ATOM 1060 C C . LEU A 1 139 ? -78.369 -4.416 122.157 1.00 44.06 139 LEU A C 1
ATOM 1062 O O . LEU A 1 139 ? -77.353 -5.020 122.483 1.00 44.06 139 LEU A O 1
ATOM 1066 N N . MET A 1 140 ? -78.965 -3.507 122.924 1.00 40.66 140 MET A N 1
ATOM 1067 C CA . MET A 1 140 ? -78.720 -3.233 124.336 1.00 40.66 140 MET A CA 1
ATOM 1068 C C . MET A 1 140 ? -79.894 -3.847 125.099 1.00 40.66 140 MET A C 1
ATOM 1070 O O . MET A 1 140 ? -81.007 -3.366 124.901 1.00 40.66 140 MET A O 1
ATOM 1074 N N . VAL A 1 141 ? -79.644 -4.874 125.917 1.00 46.28 141 VAL A N 1
ATOM 1075 C CA . VAL A 1 141 ? -80.349 -5.215 127.171 1.00 46.28 141 VAL A CA 1
ATOM 1076 C C . VAL A 1 141 ? -79.360 -5.981 128.040 1.00 46.28 141 VAL A C 1
ATOM 1078 O O . VAL A 1 141 ? -78.754 -6.935 127.506 1.00 46.28 141 VAL A O 1
#

Foldseek 3Di:
DDPPPDDPVVVVVVVVVVVVVVVVVCVVVVVVVPPDVVVVCVVDPDDDDDDDDDCPVVVVVVVVVVVVVVVVVVVVVVVVVPPDPDDDDDDDDDDDDDDDDDDDDDDDDDDDDDDDDDDDDDDDPPPPPPPPPDDDDDDDD

Secondary structure (DSSP, 8-state):
-------HHHHHHHHHHHHHHHHHHHHHHHHHHTT-HHHHHHH---------SSSHHHHHHHHHHHHHHHHHHHHHHHHHHT---PPPPPPPPPPPPPPPPPPPPPPPPPPPPPPPPPPP---SSSTTSSSSS-S------

Radius of gyration: 59.74 Å; Cα contacts (8 Å, |Δi|>4): 1; chains: 1; bounding box: 109×59×176 Å

Mean predicted aligned error: 23.11 Å